Protein AF-A0A7C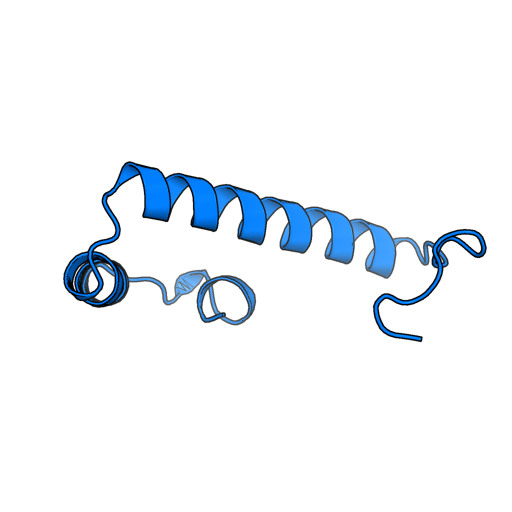4YRS0-F1 (afdb_monomer)

pLDDT: mean 92.96, std 9.23, range [54.97, 98.5]

Radius of gyration: 15.29 Å; Cα contacts (8 Å, |Δi|>4): 19; chains: 1; bounding box: 31×22×42 Å

Structure (mmCIF, N/CA/C/O backbone):
data_AF-A0A7C4YRS0-F1
#
_entry.id   AF-A0A7C4YRS0-F1
#
loop_
_atom_site.group_PDB
_atom_site.id
_atom_site.type_symbol
_atom_site.label_atom_id
_atom_site.label_alt_id
_atom_site.label_comp_id
_atom_site.label_asym_id
_atom_site.label_entity_id
_atom_site.label_seq_id
_atom_site.pdbx_PDB_ins_code
_atom_site.Cartn_x
_atom_site.Cartn_y
_atom_site.Cartn_z
_atom_site.occupancy
_atom_site.B_iso_or_equiv
_atom_site.auth_seq_id
_atom_site.auth_comp_id
_atom_site.auth_asym_id
_atom_site.auth_atom_id
_atom_site.pdbx_PDB_model_num
ATOM 1 N N . SER A 1 1 ? 0.413 8.005 1.157 1.00 90.25 1 SER A N 1
ATOM 2 C CA . SER A 1 1 ? -0.169 7.561 2.444 1.00 90.25 1 SER A CA 1
ATOM 3 C C . SER A 1 1 ? 0.955 7.195 3.409 1.00 90.25 1 SER A C 1
ATOM 5 O O . SER A 1 1 ? 2.078 6.991 2.950 1.00 90.25 1 SER A O 1
ATOM 7 N N . LYS A 1 2 ? 0.678 7.084 4.718 1.00 96.38 2 LYS A N 1
ATOM 8 C CA . LYS A 1 2 ? 1.665 6.606 5.708 1.00 96.38 2 LYS A CA 1
ATOM 9 C C . LYS A 1 2 ? 2.239 5.234 5.320 1.00 96.38 2 LYS A C 1
ATOM 11 O O . LYS A 1 2 ? 3.449 5.065 5.332 1.00 96.38 2 LYS A O 1
ATOM 16 N N . LEU A 1 3 ? 1.391 4.325 4.830 1.00 96.81 3 LEU A N 1
ATOM 17 C CA . LEU A 1 3 ? 1.783 3.002 4.327 1.00 96.81 3 LEU A CA 1
ATOM 18 C C . LEU A 1 3 ? 2.775 3.043 3.143 1.00 96.81 3 LEU A C 1
ATOM 20 O O . LEU A 1 3 ? 3.608 2.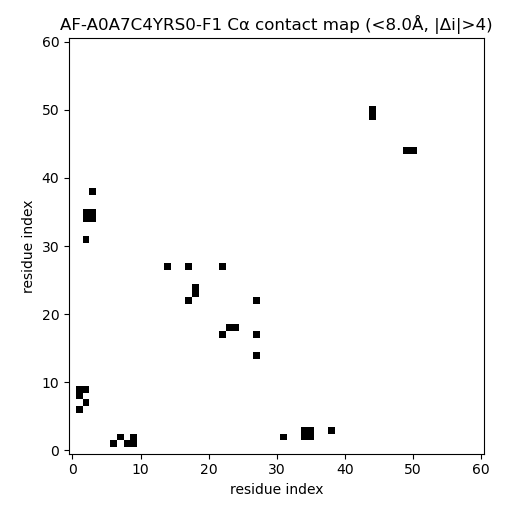154 3.013 1.00 96.81 3 LEU A O 1
ATOM 24 N N . THR A 1 4 ? 2.719 4.063 2.280 1.00 97.19 4 THR A N 1
ATOM 25 C CA . THR A 1 4 ? 3.677 4.216 1.166 1.00 97.19 4 THR A CA 1
ATOM 26 C C . THR A 1 4 ? 5.021 4.781 1.614 1.00 97.19 4 THR A C 1
ATOM 28 O O . THR A 1 4 ? 6.058 4.308 1.155 1.00 97.19 4 THR A O 1
ATOM 31 N N . LEU A 1 5 ? 5.004 5.790 2.487 1.00 97.56 5 LEU A N 1
ATOM 32 C CA . LEU A 1 5 ? 6.204 6.544 2.866 1.00 97.56 5 LEU A CA 1
ATOM 33 C C . LEU A 1 5 ? 6.965 5.893 4.029 1.00 97.56 5 LEU A C 1
ATOM 35 O O . LEU A 1 5 ? 8.191 5.863 4.018 1.00 97.56 5 LEU A O 1
ATOM 39 N N . SER A 1 6 ? 6.233 5.346 5.001 1.00 97.31 6 SER A N 1
ATOM 40 C CA . SER A 1 6 ? 6.768 4.837 6.267 1.00 97.31 6 SER A CA 1
ATOM 41 C C . SER A 1 6 ? 6.015 3.579 6.740 1.00 97.31 6 SER A C 1
ATOM 43 O O . SER A 1 6 ? 5.442 3.583 7.833 1.00 97.31 6 SER A O 1
ATOM 45 N N . PRO A 1 7 ? 5.989 2.482 5.956 1.00 95.81 7 PRO A N 1
ATOM 46 C CA . PRO A 1 7 ? 5.220 1.280 6.301 1.00 95.81 7 PRO A CA 1
ATOM 47 C C . PRO A 1 7 ? 5.612 0.668 7.655 1.00 95.81 7 PRO A C 1
ATOM 49 O O . PRO A 1 7 ? 4.757 0.146 8.362 1.00 95.81 7 PRO A O 1
ATOM 52 N N . SER A 1 8 ? 6.883 0.774 8.054 1.00 97.06 8 SER A N 1
ATOM 53 C CA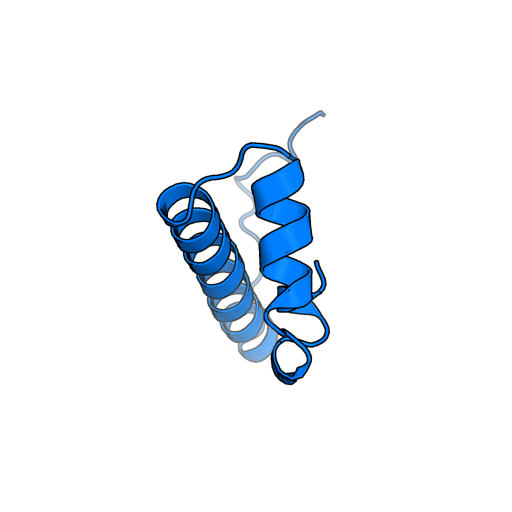 . SER A 1 8 ? 7.387 0.280 9.344 1.00 97.06 8 SER A CA 1
ATOM 54 C C . SER A 1 8 ? 6.892 1.069 10.560 1.00 97.06 8 SER A C 1
ATOM 56 O O . SER A 1 8 ? 7.083 0.623 11.686 1.00 97.06 8 SER A O 1
ATOM 58 N N . GLN A 1 9 ? 6.276 2.235 10.350 1.00 98.06 9 GLN A N 1
ATOM 59 C CA . GLN A 1 9 ? 5.717 3.079 11.408 1.00 98.06 9 GLN A CA 1
ATOM 60 C C . GLN A 1 9 ? 4.198 2.916 11.560 1.00 98.06 9 GLN A C 1
ATOM 62 O O . GLN A 1 9 ? 3.587 3.661 12.328 1.00 98.06 9 GLN A O 1
ATOM 67 N N . MET A 1 10 ? 3.572 2.004 10.809 1.00 97.06 10 MET A N 1
ATOM 68 C CA . MET A 1 10 ? 2.152 1.692 10.969 1.00 97.06 10 MET A CA 1
ATOM 69 C C . MET A 1 10 ? 1.901 1.057 12.341 1.00 97.06 10 MET A C 1
ATOM 71 O O . MET A 1 10 ? 2.640 0.168 12.764 1.00 97.06 10 MET A O 1
ATOM 75 N N . CYS A 1 11 ? 0.851 1.496 13.028 1.00 97.25 11 CYS A N 1
ATOM 76 C CA . CYS A 1 11 ? 0.442 0.969 14.327 1.00 97.25 11 CYS A CA 1
ATOM 77 C C . CYS A 1 11 ? -1.085 0.826 14.424 1.00 97.25 11 CYS A C 1
ATOM 79 O O . CYS A 1 11 ? -1.822 1.190 13.508 1.00 97.25 11 CYS A O 1
ATOM 81 N N . SER A 1 12 ? -1.566 0.283 15.547 1.00 96.62 12 SER A N 1
ATOM 82 C CA . SER A 1 12 ? -2.999 0.113 15.823 1.00 96.62 12 SER A CA 1
ATOM 83 C C . SER A 1 12 ? -3.781 1.425 15.770 1.00 96.62 12 SER A C 1
ATOM 85 O O . SER A 1 12 ? -4.915 1.427 15.305 1.00 96.62 12 SER A O 1
ATOM 87 N N . ASP A 1 13 ? -3.174 2.539 16.181 1.00 98.06 13 ASP A N 1
ATOM 88 C CA . ASP A 1 13 ? -3.850 3.841 16.223 1.00 98.06 13 ASP A CA 1
ATOM 89 C C . ASP A 1 13 ? -4.220 4.332 14.817 1.00 98.06 13 ASP A C 1
ATOM 91 O O . ASP A 1 13 ? -5.261 4.959 14.629 1.00 98.06 13 ASP A O 1
ATOM 95 N N . ASP A 1 14 ? -3.412 3.992 13.804 1.00 97.81 14 ASP A N 1
ATOM 96 C CA . ASP A 1 14 ? -3.739 4.304 12.411 1.00 97.81 14 ASP A CA 1
ATOM 97 C C . ASP A 1 14 ? -4.993 3.545 11.950 1.00 97.81 14 ASP A C 1
ATOM 99 O O . ASP A 1 14 ? -5.791 4.083 11.184 1.00 97.81 14 ASP A O 1
ATOM 103 N N . LEU A 1 15 ? -5.181 2.306 12.420 1.00 97.50 15 LEU A N 1
ATOM 104 C CA . LEU A 1 15 ? -6.365 1.502 12.106 1.00 97.50 15 LEU A CA 1
ATOM 105 C C . LEU A 1 15 ? -7.609 2.096 12.768 1.00 97.50 15 LEU A C 1
ATOM 107 O O . LEU A 1 15 ? -8.663 2.160 12.143 1.00 97.50 15 LEU A O 1
ATOM 111 N N . GLU A 1 16 ? -7.471 2.608 13.987 1.00 98.25 16 GLU A N 1
ATOM 112 C CA . GLU A 1 16 ? -8.580 3.183 14.752 1.00 98.25 16 GLU A CA 1
ATOM 113 C C . GLU A 1 16 ? -9.099 4.478 14.155 1.00 98.25 16 GLU A C 1
ATOM 115 O O . GLU A 1 16 ? -10.311 4.695 14.107 1.00 98.25 16 GLU A O 1
ATOM 120 N N . ILE A 1 17 ? -8.208 5.286 13.585 1.00 97.81 17 ILE A N 1
ATOM 121 C CA . ILE A 1 17 ? -8.606 6.439 12.779 1.00 97.81 17 ILE A CA 1
ATOM 122 C C . ILE A 1 17 ? -9.449 5.979 11.583 1.00 97.81 17 ILE A C 1
ATOM 124 O O . ILE A 1 17 ? -10.529 6.522 11.354 1.00 97.81 17 ILE A O 1
ATOM 128 N N . LEU A 1 18 ? -9.013 4.956 10.843 1.00 97.50 18 LEU A N 1
ATOM 129 C CA . LEU A 1 18 ? -9.757 4.449 9.683 1.00 97.50 18 LEU A CA 1
ATOM 130 C C . LEU A 1 18 ? -11.120 3.869 10.087 1.00 97.50 18 LEU A C 1
ATOM 132 O O . LEU A 1 18 ? -12.130 4.186 9.454 1.00 97.50 18 LEU A O 1
ATOM 136 N N . ARG A 1 19 ? -11.174 3.101 11.180 1.00 98.31 19 ARG A N 1
ATOM 137 C CA . ARG A 1 19 ? -12.427 2.572 11.740 1.00 98.31 19 ARG A CA 1
ATOM 138 C C . ARG A 1 19 ? -13.369 3.687 12.184 1.00 98.31 19 ARG A C 1
ATOM 140 O O . ARG A 1 19 ? -14.571 3.593 11.945 1.00 98.31 19 ARG A O 1
ATOM 147 N N . SER A 1 20 ? -12.846 4.784 12.740 1.00 98.25 20 SER A N 1
ATOM 148 C CA . SER A 1 20 ? -13.654 5.960 13.107 1.00 98.25 20 SER A CA 1
ATOM 149 C C . SER A 1 20 ? -14.329 6.634 11.903 1.00 98.25 20 SER A C 1
ATOM 151 O O . SER A 1 20 ? -15.373 7.267 12.051 1.00 98.25 20 SER A O 1
ATOM 153 N N . HIS A 1 21 ? -13.784 6.437 10.698 1.00 97.81 21 HIS A N 1
ATOM 154 C CA . HIS A 1 21 ? -14.372 6.877 9.432 1.00 97.81 21 HIS A CA 1
ATOM 155 C C . HIS A 1 21 ? -15.329 5.847 8.804 1.00 97.81 21 HIS A C 1
ATOM 157 O O . HIS A 1 21 ? -15.793 6.047 7.682 1.00 97.81 21 HIS A O 1
ATOM 163 N N . GLY A 1 22 ? -15.652 4.763 9.516 1.00 98.06 22 GLY A N 1
ATOM 164 C CA . GLY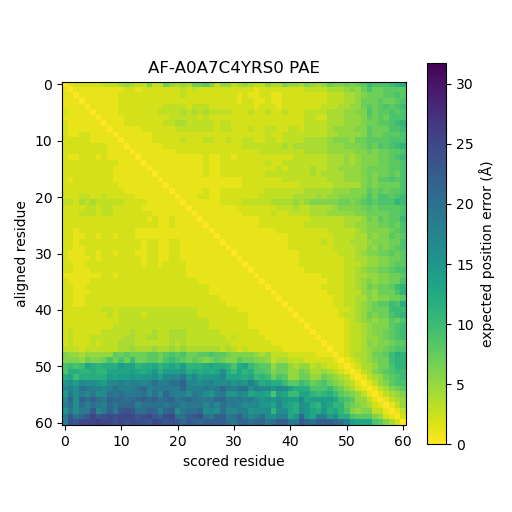 A 1 22 ? -16.597 3.736 9.073 1.00 98.06 22 GLY A CA 1
ATOM 165 C C . GLY A 1 22 ? -15.995 2.666 8.162 1.00 98.06 22 GLY A C 1
ATOM 166 O O . GLY A 1 22 ? -16.748 1.900 7.564 1.00 98.06 22 GLY A O 1
ATOM 167 N N . LEU A 1 23 ? -14.665 2.596 8.042 1.00 98.19 23 LEU A N 1
ATOM 168 C CA . LEU A 1 23 ? -13.996 1.509 7.327 1.00 98.19 23 LEU A CA 1
ATOM 169 C C . LEU A 1 23 ? -13.923 0.276 8.231 1.00 98.19 23 LEU A C 1
ATOM 171 O O . LEU A 1 23 ? -13.353 0.334 9.320 1.00 98.19 23 LEU A O 1
ATOM 175 N N . ASP A 1 24 ? -14.483 -0.839 7.774 1.00 98.12 24 ASP A N 1
ATOM 176 C CA . ASP A 1 24 ? -14.315 -2.121 8.451 1.00 98.12 24 ASP A CA 1
ATOM 177 C C . ASP A 1 24 ? -12.934 -2.734 8.158 1.00 98.12 24 ASP A C 1
ATOM 179 O O . ASP A 1 24 ? -12.182 -2.282 7.288 1.00 98.12 24 ASP A O 1
ATOM 183 N N . ASP A 1 25 ? -12.584 -3.789 8.895 1.00 98.12 25 ASP A N 1
ATOM 184 C CA . ASP A 1 25 ? -11.281 -4.450 8.761 1.00 98.12 25 ASP A CA 1
ATOM 185 C C . ASP A 1 25 ? -11.036 -4.982 7.346 1.00 98.12 25 ASP A C 1
ATOM 187 O O . ASP A 1 25 ? -9.897 -5.000 6.874 1.00 98.12 25 ASP A O 1
ATOM 191 N N . ARG A 1 26 ? -12.104 -5.376 6.646 1.00 98.38 26 ARG A N 1
ATOM 192 C CA . ARG A 1 26 ? -12.018 -5.835 5.264 1.00 98.38 26 ARG A CA 1
ATOM 193 C C . ARG A 1 26 ? -11.660 -4.685 4.327 1.00 98.38 26 ARG A C 1
ATOM 195 O O . ARG A 1 26 ? -10.736 -4.831 3.537 1.00 98.38 26 ARG A O 1
ATOM 202 N N . ALA A 1 27 ? -12.325 -3.540 4.436 1.00 98.44 27 ALA A N 1
ATOM 203 C CA . ALA A 1 27 ? -12.026 -2.362 3.632 1.00 98.44 27 ALA A CA 1
ATOM 204 C C . ALA A 1 27 ? -10.599 -1.851 3.886 1.00 98.44 27 ALA A C 1
ATOM 206 O O . ALA A 1 27 ? -9.893 -1.482 2.945 1.00 98.44 27 ALA A O 1
ATOM 207 N N . ILE A 1 28 ? -10.143 -1.873 5.143 1.00 98.25 28 ILE A N 1
ATOM 208 C CA . ILE A 1 28 ? -8.767 -1.503 5.505 1.00 98.25 28 ILE A CA 1
ATOM 209 C C . ILE A 1 28 ? -7.758 -2.488 4.899 1.00 98.25 28 ILE A C 1
ATOM 211 O O . ILE A 1 28 ? -6.725 -2.069 4.363 1.00 98.25 28 ILE A O 1
ATOM 215 N N . HIS A 1 29 ? -8.051 -3.788 4.949 1.00 97.88 29 HIS A N 1
ATOM 216 C CA . HIS A 1 29 ? -7.229 -4.824 4.330 1.00 97.88 29 HIS A CA 1
ATOM 217 C C . HIS A 1 29 ? -7.151 -4.649 2.808 1.00 97.88 29 HIS A C 1
ATOM 219 O O . HIS A 1 29 ? -6.050 -4.596 2.259 1.00 97.88 29 HIS A O 1
ATOM 225 N N . ASP A 1 30 ? -8.289 -4.471 2.137 1.00 98.50 30 ASP A N 1
ATOM 226 C CA . ASP A 1 30 ? -8.359 -4.286 0.686 1.00 98.50 30 ASP A CA 1
ATOM 227 C C . ASP A 1 30 ? -7.566 -3.036 0.257 1.00 98.50 30 ASP A C 1
ATOM 229 O O . ASP A 1 30 ? -6.736 -3.095 -0.654 1.00 98.50 30 ASP A O 1
ATOM 233 N N . ALA A 1 31 ? -7.720 -1.917 0.976 1.00 97.75 31 ALA A N 1
ATOM 234 C CA . ALA A 1 31 ? -6.930 -0.707 0.745 1.00 97.75 31 ALA A CA 1
ATOM 235 C C . ALA A 1 31 ? -5.423 -0.950 0.932 1.00 97.75 31 ALA A C 1
ATOM 237 O O . ALA A 1 31 ? -4.607 -0.501 0.122 1.00 97.75 31 ALA A O 1
ATOM 238 N N . THR A 1 32 ? -5.044 -1.690 1.976 1.00 97.75 32 THR A N 1
ATOM 239 C CA . THR A 1 32 ? -3.647 -2.052 2.251 1.00 97.75 32 THR A CA 1
ATOM 240 C C . THR A 1 32 ? -3.055 -2.878 1.111 1.00 97.75 32 THR A C 1
ATOM 242 O O . THR A 1 32 ? -1.949 -2.576 0.659 1.00 97.75 32 THR A O 1
ATOM 245 N N . GLN A 1 33 ? -3.791 -3.869 0.598 1.00 98.31 33 GLN A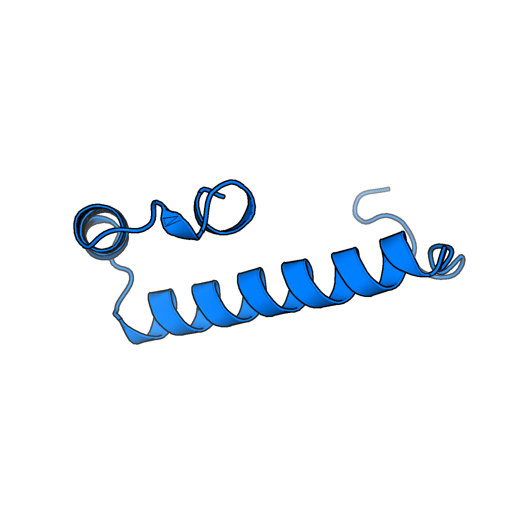 N 1
ATOM 246 C CA . GLN A 1 33 ? -3.350 -4.700 -0.523 1.00 98.31 33 GLN A CA 1
ATOM 247 C C . GLN A 1 33 ? -3.147 -3.882 -1.800 1.00 98.31 33 GLN A C 1
ATOM 249 O O . GLN A 1 33 ? -2.104 -4.011 -2.440 1.00 98.31 33 GLN A O 1
ATOM 254 N N . VAL A 1 34 ? -4.099 -3.011 -2.147 1.00 98.19 34 VAL A N 1
ATOM 255 C CA . VAL A 1 34 ? -4.004 -2.158 -3.343 1.00 98.19 34 VAL A CA 1
ATOM 256 C C . VAL A 1 34 ? -2.793 -1.232 -3.249 1.00 98.19 34 VAL A C 1
ATOM 258 O O . VAL A 1 34 ? -1.972 -1.188 -4.164 1.00 98.19 34 VAL A O 1
ATOM 261 N N . ILE A 1 35 ? -2.630 -0.534 -2.121 1.00 97.94 35 ILE A N 1
ATOM 262 C CA . ILE A 1 35 ? -1.490 0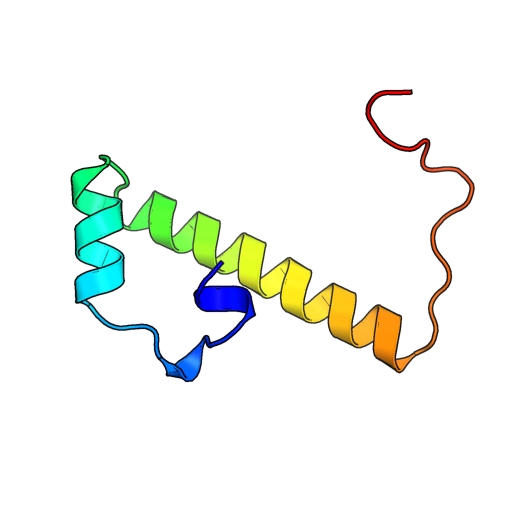.367 -1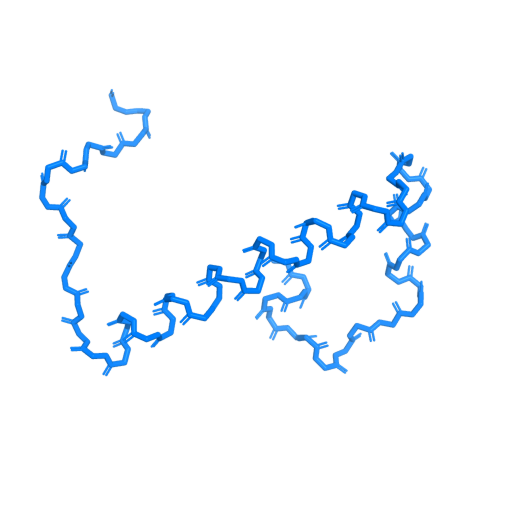.904 1.00 97.94 35 ILE A CA 1
ATOM 263 C C . ILE A 1 35 ? -0.167 -0.405 -1.986 1.00 97.94 35 ILE A C 1
ATOM 265 O O . ILE A 1 35 ? 0.775 0.053 -2.635 1.00 97.94 35 ILE A O 1
ATOM 269 N N . ALA A 1 36 ? -0.079 -1.575 -1.348 1.00 98.06 36 ALA A N 1
ATOM 270 C CA . ALA A 1 36 ? 1.125 -2.399 -1.367 1.00 98.06 36 ALA A CA 1
ATOM 271 C C . ALA A 1 36 ? 1.464 -2.900 -2.779 1.00 98.06 36 ALA A C 1
ATOM 273 O O . ALA A 1 36 ? 2.629 -2.850 -3.173 1.00 98.06 36 ALA A O 1
ATOM 274 N N . TYR A 1 37 ? 0.459 -3.321 -3.550 1.00 97.88 37 TYR A N 1
ATOM 275 C CA . TYR A 1 37 ? 0.632 -3.774 -4.927 1.00 97.88 37 TYR A CA 1
ATOM 276 C C . TYR A 1 37 ? 1.210 -2.672 -5.823 1.00 97.88 37 TYR A C 1
ATOM 278 O O . TYR A 1 37 ? 2.227 -2.893 -6.481 1.00 97.88 37 TYR A O 1
ATOM 286 N N . PHE A 1 38 ? 0.644 -1.461 -5.781 1.00 96.75 38 PHE A N 1
ATOM 287 C CA . PHE A 1 38 ? 1.180 -0.330 -6.546 1.00 96.75 38 PHE A CA 1
ATOM 288 C C . PHE A 1 38 ? 2.586 0.062 -6.087 1.00 96.75 38 PHE A C 1
ATOM 290 O O . PHE A 1 38 ? 3.473 0.289 -6.903 1.00 96.75 38 PHE A O 1
AT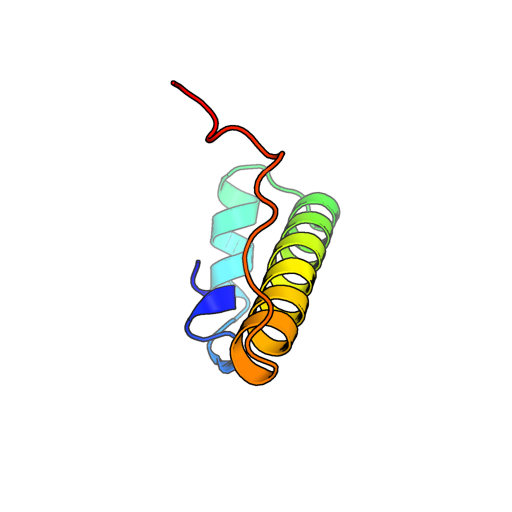OM 297 N N . ASN A 1 39 ? 2.833 0.074 -4.777 1.00 97.25 39 ASN A N 1
ATOM 298 C CA . ASN A 1 39 ? 4.165 0.342 -4.246 1.00 97.25 39 ASN A CA 1
ATOM 299 C C . ASN A 1 39 ? 5.205 -0.709 -4.687 1.00 97.25 39 ASN A C 1
ATOM 301 O O . ASN A 1 39 ? 6.390 -0.391 -4.770 1.00 97.25 39 ASN A O 1
ATOM 305 N N . TYR A 1 40 ? 4.802 -1.960 -4.915 1.00 96.81 40 TYR A N 1
ATOM 306 C CA . TYR A 1 40 ? 5.678 -2.999 -5.455 1.00 96.81 40 TYR A CA 1
ATOM 307 C C . TYR A 1 40 ? 5.940 -2.778 -6.946 1.00 96.81 40 TYR A C 1
ATOM 309 O O . TYR A 1 40 ? 7.100 -2.674 -7.342 1.00 96.81 40 TYR A O 1
ATOM 317 N N . ILE A 1 41 ? 4.884 -2.657 -7.758 1.00 95.62 41 ILE A N 1
ATOM 318 C CA . ILE A 1 41 ? 5.033 -2.574 -9.215 1.00 95.62 41 ILE A CA 1
ATOM 319 C C . ILE A 1 41 ? 5.766 -1.299 -9.639 1.00 95.62 41 ILE A C 1
ATOM 321 O O . ILE A 1 41 ? 6.656 -1.379 -10.479 1.00 95.62 41 ILE A O 1
ATOM 325 N N . ASN A 1 42 ? 5.492 -0.164 -8.982 1.00 93.62 42 ASN A N 1
ATOM 326 C CA . ASN A 1 42 ? 6.178 1.098 -9.258 1.00 93.62 42 ASN A CA 1
ATOM 327 C C . ASN A 1 42 ? 7.678 0.970 -8.984 1.00 93.62 42 ASN A C 1
ATOM 329 O O . ASN A 1 42 ? 8.486 1.346 -9.817 1.00 93.62 42 ASN A O 1
ATOM 333 N N . ARG A 1 43 ? 8.071 0.345 -7.864 1.00 95.44 43 ARG A N 1
ATOM 334 C CA . ARG A 1 43 ? 9.495 0.139 -7.553 1.00 95.44 43 ARG A CA 1
ATOM 335 C C . ARG A 1 43 ? 10.190 -0.775 -8.553 1.00 95.44 43 ARG A C 1
ATOM 337 O O . ARG A 1 43 ? 11.355 -0.547 -8.848 1.00 95.44 43 ARG A O 1
ATOM 344 N N . ILE A 1 44 ? 9.508 -1.811 -9.042 1.00 96.94 44 ILE A N 1
ATOM 345 C CA . ILE A 1 44 ? 10.058 -2.692 -10.078 1.00 96.94 44 ILE A CA 1
ATOM 346 C C . ILE A 1 44 ? 10.213 -1.934 -11.399 1.00 96.94 44 ILE A C 1
ATOM 348 O O . ILE A 1 44 ? 11.277 -2.008 -12.006 1.00 96.94 44 ILE A O 1
ATOM 352 N N . ALA A 1 45 ? 9.189 -1.187 -11.817 1.00 94.75 45 ALA A N 1
ATOM 353 C CA . ALA A 1 45 ? 9.223 -0.377 -13.030 1.00 94.75 45 ALA A CA 1
ATOM 354 C C . ALA A 1 45 ? 10.350 0.667 -12.975 1.00 94.75 45 ALA A C 1
ATOM 356 O O . ALA A 1 45 ? 11.200 0.690 -13.865 1.00 94.75 45 ALA A O 1
ATOM 357 N N . ASP A 1 46 ? 10.423 1.437 -11.887 1.00 93.62 46 ASP A N 1
ATOM 358 C CA . ASP A 1 46 ? 11.449 2.460 -11.669 1.00 93.62 46 ASP A CA 1
ATOM 359 C C . ASP A 1 46 ? 12.860 1.850 -11.653 1.00 93.62 46 ASP A C 1
ATOM 361 O O . ASP A 1 46 ? 13.775 2.368 -12.290 1.00 93.62 46 ASP A O 1
ATOM 365 N N . ALA A 1 47 ? 13.052 0.724 -10.953 1.00 96.50 47 ALA A N 1
ATOM 366 C CA . ALA A 1 47 ? 14.360 0.075 -10.841 1.00 96.50 47 ALA A CA 1
ATOM 367 C C . ALA A 1 47 ? 14.858 -0.524 -12.165 1.00 96.50 47 ALA A C 1
ATOM 369 O O . ALA A 1 47 ? 16.066 -0.660 -12.357 1.00 96.50 47 ALA A O 1
ATOM 370 N N . LEU A 1 48 ? 13.942 -0.902 -13.057 1.00 96.88 48 LEU A N 1
ATOM 371 C CA . LEU A 1 48 ? 14.259 -1.469 -14.367 1.00 96.88 48 LEU A CA 1
ATOM 372 C C . LEU A 1 48 ? 14.238 -0.425 -15.495 1.00 96.88 48 LEU A C 1
ATOM 374 O O . LEU A 1 48 ? 14.581 -0.771 -16.623 1.00 96.88 48 LEU A O 1
ATOM 378 N N . GLY A 1 49 ? 13.863 0.826 -15.207 1.00 92.94 49 GLY A N 1
ATOM 379 C CA . GLY A 1 49 ? 13.733 1.882 -16.214 1.00 92.94 49 GLY A CA 1
ATOM 380 C C . GLY A 1 49 ? 12.615 1.607 -17.222 1.00 92.94 49 GLY A C 1
ATOM 381 O O . GLY A 1 49 ? 12.792 1.845 -18.413 1.00 92.94 49 GLY A O 1
ATOM 382 N N . VAL A 1 50 ? 11.492 1.040 -16.769 1.00 92.69 50 VAL A N 1
ATOM 383 C CA . VAL A 1 50 ? 10.323 0.803 -17.626 1.00 92.69 50 VAL A CA 1
ATOM 384 C C . VAL A 1 50 ? 9.675 2.143 -17.962 1.00 92.69 50 VAL A C 1
ATOM 386 O O . VAL A 1 50 ? 9.207 2.850 -17.072 1.00 92.69 50 VAL A O 1
ATOM 389 N N . GLU A 1 51 ? 9.640 2.479 -19.250 1.00 85.69 51 GLU A N 1
ATOM 390 C CA . GLU A 1 51 ? 8.988 3.695 -19.738 1.00 85.69 51 GLU A CA 1
ATOM 391 C C . GLU A 1 51 ? 7.451 3.582 -19.656 1.00 85.69 51 GLU A C 1
ATOM 393 O O . GLU A 1 51 ? 6.902 2.492 -19.864 1.00 85.69 51 GLU A O 1
ATOM 398 N N . PRO A 1 52 ? 6.736 4.686 -19.370 1.00 78.31 52 PRO A N 1
ATOM 399 C CA . PRO A 1 52 ? 5.277 4.715 -19.385 1.00 78.31 52 PRO A CA 1
ATOM 400 C C . PRO A 1 52 ? 4.686 4.340 -20.749 1.00 78.31 52 PRO A C 1
ATOM 402 O O . PRO A 1 52 ? 5.260 4.601 -21.801 1.00 78.31 52 PRO A O 1
ATOM 405 N N . GLU A 1 53 ? 3.486 3.769 -20.731 1.00 79.50 53 GLU A N 1
ATOM 406 C CA . GLU A 1 53 ? 2.774 3.358 -21.939 1.00 79.50 53 GLU A CA 1
ATOM 407 C C . GLU A 1 53 ? 2.215 4.566 -22.712 1.00 79.50 53 GLU A C 1
ATOM 409 O O . GLU A 1 53 ? 1.299 5.247 -22.249 1.00 79.50 53 GLU A O 1
ATOM 414 N N . ASP A 1 54 ? 2.698 4.783 -2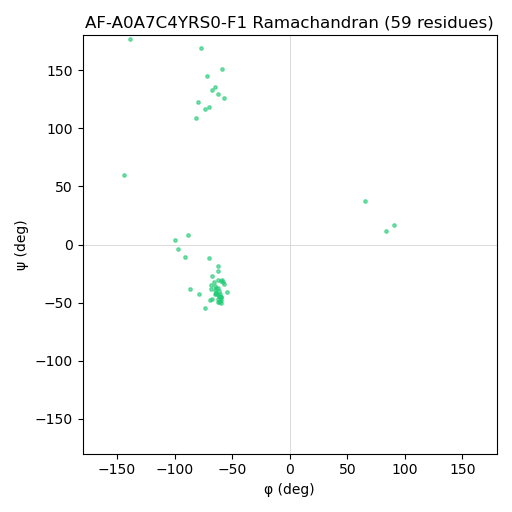3.938 1.00 78.06 54 ASP A N 1
ATOM 415 C CA . ASP A 1 54 ? 2.303 5.914 -24.799 1.00 78.06 54 ASP A CA 1
ATOM 416 C C . ASP A 1 54 ? 0.809 5.937 -25.187 1.00 78.06 54 ASP A C 1
ATOM 418 O O . ASP A 1 54 ? 0.284 6.958 -25.637 1.00 78.06 54 ASP A O 1
ATOM 422 N N . PHE A 1 55 ? 0.107 4.808 -25.052 1.00 77.31 55 PHE A N 1
ATOM 423 C CA . PHE A 1 55 ? -1.311 4.677 -25.406 1.00 77.31 55 PHE A CA 1
ATOM 424 C C . PHE A 1 55 ? -2.264 4.978 -24.241 1.00 77.31 55 PHE A C 1
ATOM 426 O O . PHE A 1 55 ? -3.470 5.118 -24.469 1.00 77.31 55 PHE A O 1
ATOM 433 N N . ILE A 1 56 ? -1.760 5.100 -23.007 1.00 76.75 56 ILE A N 1
ATOM 434 C CA . ILE A 1 56 ? -2.573 5.544 -21.874 1.00 76.75 56 ILE A CA 1
ATOM 435 C C . ILE A 1 56 ? -2.650 7.069 -21.905 1.00 76.75 56 ILE A C 1
ATOM 437 O O . ILE A 1 56 ? -1.694 7.784 -21.608 1.00 76.75 56 ILE A O 1
ATOM 441 N N . GLN A 1 57 ? -3.828 7.586 -22.249 1.00 75.75 57 GLN A N 1
ATOM 442 C CA . GLN A 1 57 ? -4.096 9.017 -22.155 1.00 75.75 57 GLN A CA 1
ATOM 443 C C . GLN A 1 57 ? -4.124 9.448 -20.678 1.00 75.75 57 GLN A C 1
ATOM 445 O O . GLN A 1 57 ? -4.796 8.796 -19.871 1.00 75.75 57 GLN A O 1
ATOM 450 N N . PRO A 1 58 ? -3.449 10.552 -20.303 1.00 71.81 58 PRO A N 1
ATOM 451 C CA . PRO A 1 58 ? -3.543 11.095 -18.956 1.00 71.81 58 PRO A CA 1
ATOM 452 C C . PRO A 1 58 ? -5.000 11.407 -18.613 1.00 71.81 58 PRO A C 1
ATOM 454 O O . PRO A 1 58 ? -5.677 12.132 -19.342 1.00 71.81 58 PRO A O 1
ATOM 457 N N . TRP A 1 59 ? -5.481 10.862 -17.500 1.00 70.94 59 TRP A N 1
ATOM 458 C CA . TRP A 1 59 ? -6.859 11.054 -17.063 1.00 70.94 59 TRP A CA 1
ATOM 459 C C . TRP A 1 59 ? -7.133 12.542 -16.770 1.00 70.94 59 TRP A C 1
ATOM 461 O O . TRP A 1 59 ? -6.372 13.173 -16.036 1.00 70.94 59 TRP A O 1
ATOM 471 N N . GLY A 1 60 ? -8.213 13.102 -17.328 1.00 73.06 60 GLY A N 1
ATOM 472 C CA . GLY A 1 60 ? -8.620 14.499 -17.105 1.00 73.06 60 GLY A CA 1
ATOM 473 C C . GLY A 1 60 ? -8.058 15.538 -18.087 1.00 73.06 60 GLY A C 1
ATOM 474 O O . GLY A 1 60 ? -8.094 16.728 -17.770 1.00 73.06 60 GLY A O 1
ATOM 475 N N . LYS A 1 61 ? -7.544 15.113 -19.247 1.00 54.97 61 LYS A N 1
ATOM 476 C CA . LYS A 1 61 ? -7.332 15.987 -20.413 1.00 54.97 61 LYS A CA 1
ATOM 477 C C . LYS A 1 61 ? -8.525 15.967 -21.360 1.00 54.97 61 LYS A C 1
ATOM 479 O O . LYS A 1 61 ? -9.161 14.896 -21.472 1.00 54.97 61 LYS A O 1
#

Solvent-accessible surface area (backbone atoms only — not comparable to full-atom values): 3867 Å² total; per-residue (Å²): 104,64,69,75,78,42,52,90,73,68,52,72,67,64,52,50,56,44,41,76,73,71,44,49,74,63,57,52,47,53,52,49,51,54,54,50,48,52,61,49,53,51,51,53,33,64,74,69,67,60,75,80,66,89,83,64,74,70,88,92,116

Mean predicted aligned error: 4.88 Å

Secondary structure (DSSP, 8-state):
-HHHH-GGG--HHHHHHHHHTT--HHHHHHHHHHHHHHHHHHHHHHHHTPPPPTTSPPTT-

Foldseek 3Di:
DCCLPPVVPDDPVVVVVVVVVVDDPVNVVVVSVVSVVCSVVVCVCVVVVPDDDPPDDDPPD

Sequence (61 aa):
SKLTLSPSQMCSDDLEILRSHGLDDRAIHDATQVIAYFNYINRIADALGVEPEDFIQPWGK